Protein AF-A0A0G4KG49-F1 (afdb_monomer_lite)

Structure (mmCIF, N/CA/C/O backbone):
data_AF-A0A0G4KG49-F1
#
_entry.id   AF-A0A0G4KG49-F1
#
loop_
_atom_site.group_PDB
_atom_site.id
_atom_site.type_symbol
_atom_site.label_atom_id
_atom_site.label_alt_id
_atom_site.label_comp_id
_atom_site.label_asym_id
_atom_site.label_entity_id
_atom_site.label_seq_id
_atom_site.pdbx_PDB_ins_code
_atom_site.Cartn_x
_atom_site.Cartn_y
_atom_site.Cartn_z
_atom_site.occupancy
_atom_site.B_iso_or_equiv
_atom_site.auth_seq_id
_atom_site.auth_comp_id
_atom_site.auth_asym_id
_atom_site.auth_atom_id
_atom_site.pdbx_PDB_model_num
ATOM 1 N N . MET A 1 1 ? 17.991 0.427 -8.158 1.00 51.91 1 MET A N 1
ATOM 2 C CA . MET A 1 1 ? 16.730 -0.086 -7.585 1.00 51.91 1 MET A CA 1
ATOM 3 C C . MET A 1 1 ? 16.757 -1.588 -7.787 1.00 51.91 1 MET A C 1
ATOM 5 O O . MET A 1 1 ? 16.890 -2.000 -8.933 1.00 51.91 1 MET A O 1
ATOM 9 N N . SER A 1 2 ? 16.766 -2.390 -6.720 1.00 55.97 2 SER A N 1
ATOM 10 C CA . SER A 1 2 ? 16.661 -3.847 -6.877 1.00 55.97 2 SER A CA 1
ATOM 11 C C . SER A 1 2 ? 15.312 -4.178 -7.501 1.00 55.97 2 SER A C 1
ATOM 13 O O . SER A 1 2 ? 14.299 -3.612 -7.095 1.00 55.97 2 SER A O 1
ATOM 15 N N . ALA A 1 3 ? 15.307 -5.053 -8.503 1.00 69.75 3 ALA A N 1
ATOM 16 C CA . ALA A 1 3 ? 14.070 -5.591 -9.050 1.00 69.75 3 ALA A CA 1
ATOM 17 C C . ALA A 1 3 ? 13.301 -6.322 -7.938 1.00 69.75 3 ALA A C 1
ATOM 19 O O . ALA A 1 3 ? 13.914 -6.975 -7.091 1.00 69.75 3 ALA A O 1
ATOM 20 N N . ILE A 1 4 ? 11.975 -6.190 -7.930 1.00 78.81 4 ILE A N 1
ATOM 21 C CA . ILE A 1 4 ? 11.122 -6.904 -6.980 1.00 78.81 4 ILE A CA 1
ATOM 22 C C . ILE A 1 4 ? 11.223 -8.403 -7.283 1.00 78.81 4 ILE A C 1
ATOM 24 O O . ILE A 1 4 ? 10.956 -8.834 -8.405 1.00 78.81 4 ILE A O 1
ATOM 28 N N . THR A 1 5 ? 11.619 -9.196 -6.288 1.00 87.88 5 THR A N 1
ATOM 29 C CA . THR A 1 5 ? 11.714 -10.654 -6.412 1.00 87.88 5 THR A CA 1
ATOM 30 C C . THR A 1 5 ? 10.385 -11.278 -6.011 1.00 87.88 5 THR A C 1
ATOM 32 O O . THR A 1 5 ? 10.084 -11.384 -4.825 1.00 87.88 5 THR A O 1
ATOM 35 N N . ILE A 1 6 ? 9.600 -11.704 -6.999 1.00 90.31 6 ILE A N 1
ATOM 36 C CA . ILE A 1 6 ? 8.355 -12.444 -6.771 1.00 90.31 6 ILE A CA 1
ATOM 37 C C . ILE A 1 6 ? 8.699 -13.936 -6.611 1.00 90.31 6 ILE A C 1
ATOM 39 O O . ILE A 1 6 ? 9.395 -14.483 -7.474 1.00 90.31 6 ILE A O 1
ATOM 43 N N . PRO A 1 7 ? 8.261 -14.611 -5.532 1.00 90.56 7 PRO A N 1
ATOM 44 C CA . PRO A 1 7 ? 8.531 -16.033 -5.338 1.00 90.56 7 PRO A CA 1
ATOM 45 C C . PRO A 1 7 ? 7.877 -16.893 -6.4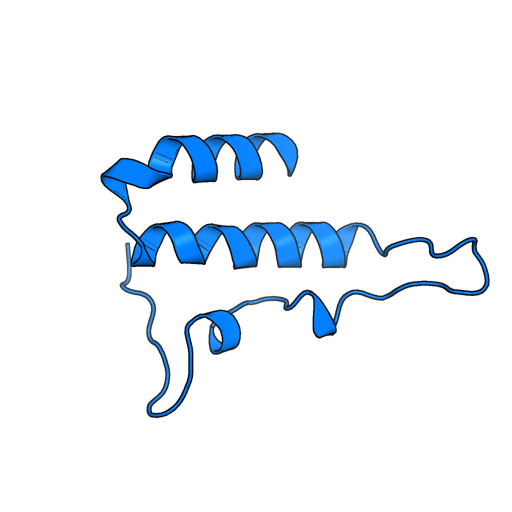39 1.00 90.56 7 PRO A C 1
ATOM 47 O O . PRO A 1 7 ? 6.825 -16.522 -6.966 1.00 90.56 7 PRO A O 1
ATOM 50 N N . PRO A 1 8 ? 8.452 -18.060 -6.796 1.00 93.81 8 PRO A N 1
ATOM 51 C CA . PRO A 1 8 ? 7.845 -18.964 -7.772 1.00 93.81 8 PRO A CA 1
ATOM 52 C C . PRO A 1 8 ? 6.415 -19.357 -7.376 1.00 93.81 8 PRO A C 1
ATOM 54 O O . PRO A 1 8 ? 6.190 -19.845 -6.272 1.00 93.81 8 PRO A O 1
ATOM 57 N N . GLY A 1 9 ? 5.454 -19.152 -8.281 1.00 94.12 9 GLY A N 1
ATOM 58 C CA . GLY A 1 9 ? 4.032 -19.427 -8.034 1.00 94.12 9 GLY A CA 1
ATOM 59 C C . GLY A 1 9 ? 3.303 -18.372 -7.193 1.00 94.12 9 GLY A C 1
ATOM 60 O O . GLY A 1 9 ? 2.101 -18.512 -6.984 1.00 94.12 9 GLY A O 1
ATOM 61 N N . GLY A 1 10 ? 4.004 -17.332 -6.739 1.00 93.12 10 GLY A N 1
ATOM 62 C CA . GLY A 1 10 ? 3.418 -16.190 -6.050 1.00 93.12 10 GLY A CA 1
ATOM 63 C C . GLY A 1 10 ? 3.054 -15.041 -6.986 1.00 93.12 10 GLY A C 1
ATOM 64 O O . GLY A 1 10 ? 3.177 -15.101 -8.212 1.00 93.12 10 GLY A O 1
ATOM 65 N N . THR A 1 11 ? 2.617 -13.960 -6.366 1.00 93.56 11 THR A N 1
ATOM 66 C CA . THR A 1 11 ? 2.152 -12.721 -6.972 1.00 93.56 11 THR A CA 1
ATOM 67 C C . THR A 1 11 ? 2.892 -11.532 -6.364 1.00 93.56 11 THR A C 1
ATOM 69 O O . THR A 1 11 ? 3.580 -11.645 -5.352 1.00 93.56 11 THR A O 1
ATOM 72 N N . ILE A 1 12 ? 2.741 -10.355 -6.968 1.00 92.44 12 ILE A N 1
ATOM 73 C CA . ILE A 1 12 ? 3.355 -9.127 -6.450 1.00 92.44 12 ILE A CA 1
ATOM 74 C C . ILE A 1 12 ? 2.907 -8.785 -5.019 1.00 92.44 12 ILE A C 1
ATOM 76 O O . ILE A 1 12 ? 3.670 -8.195 -4.264 1.00 92.44 12 ILE A O 1
ATOM 80 N N . VAL A 1 13 ? 1.694 -9.177 -4.613 1.00 94.06 13 VAL A N 1
ATOM 81 C CA . VAL A 1 13 ? 1.202 -8.882 -3.258 1.00 94.06 13 VAL A CA 1
ATOM 82 C C . VAL A 1 13 ? 1.906 -9.717 -2.189 1.00 94.06 13 VAL A C 1
ATOM 84 O O . VAL A 1 13 ? 1.992 -9.281 -1.046 1.00 94.06 13 VAL A O 1
ATOM 87 N N . ASP A 1 14 ? 2.503 -10.853 -2.562 1.00 94.12 14 A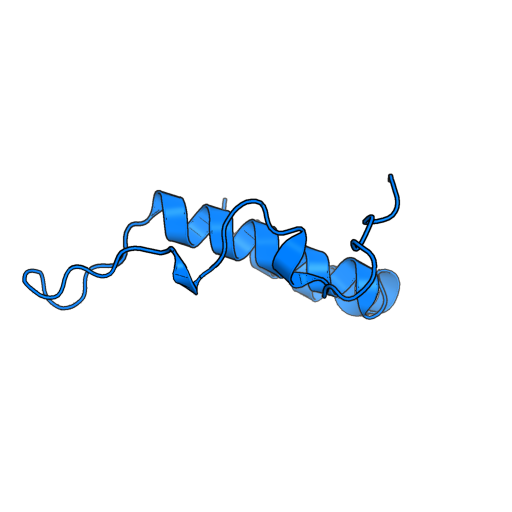SP A N 1
ATOM 88 C CA . ASP A 1 14 ? 3.291 -11.688 -1.646 1.00 94.12 14 ASP A CA 1
ATOM 89 C C . ASP A 1 14 ? 4.637 -11.041 -1.277 1.00 94.12 14 ASP A C 1
ATOM 91 O O . ASP A 1 14 ? 5.325 -11.503 -0.369 1.00 94.12 14 ASP A O 1
ATOM 95 N N . THR A 1 15 ? 5.028 -9.962 -1.966 1.00 93.50 15 THR A N 1
ATOM 96 C CA . THR A 1 15 ? 6.236 -9.187 -1.648 1.00 93.50 15 THR A CA 1
ATOM 97 C C . THR A 1 15 ? 5.942 -7.958 -0.785 1.00 93.50 15 THR A C 1
ATOM 99 O O . THR A 1 15 ? 6.855 -7.180 -0.504 1.00 93.50 15 THR A O 1
ATOM 102 N N . PHE A 1 16 ? 4.681 -7.719 -0.412 1.00 95.19 16 PHE A N 1
ATOM 103 C CA . PHE A 1 16 ? 4.299 -6.550 0.378 1.00 95.19 16 PHE A CA 1
ATOM 104 C C . PHE A 1 16 ? 4.826 -6.660 1.808 1.00 95.19 16 PHE A C 1
ATOM 106 O O . PHE A 1 16 ? 4.762 -7.716 2.431 1.00 95.19 16 PHE A O 1
ATOM 113 N N . LYS A 1 17 ? 5.300 -5.538 2.362 1.00 94.38 17 LYS A N 1
ATOM 114 C CA . LYS A 1 17 ? 5.672 -5.464 3.782 1.00 94.38 17 LYS A CA 1
ATOM 115 C C . LYS A 1 17 ? 4.434 -5.604 4.678 1.00 94.38 17 LYS A C 1
ATOM 117 O O . LYS A 1 17 ? 4.506 -6.216 5.740 1.00 94.38 17 LYS A O 1
ATOM 122 N N . LYS A 1 18 ? 3.311 -5.027 4.243 1.00 97.12 18 LYS A N 1
ATOM 123 C CA . LYS A 1 18 ? 2.002 -5.109 4.894 1.00 97.12 18 LYS A CA 1
ATOM 124 C C . LYS A 1 18 ? 0.918 -5.242 3.827 1.00 97.12 18 LYS A C 1
ATOM 126 O O . LYS A 1 18 ? 0.923 -4.492 2.851 1.00 97.12 18 LYS A O 1
ATOM 131 N N . SER A 1 19 ? -0.008 -6.177 4.015 1.00 97.25 19 SER A N 1
ATOM 132 C CA . SER A 1 19 ? -1.179 -6.329 3.153 1.00 97.25 19 SER A CA 1
ATOM 133 C C . SER A 1 19 ? -2.406 -5.676 3.785 1.00 97.25 19 SER A C 1
ATOM 135 O O . SER A 1 19 ? -2.565 -5.685 5.004 1.00 97.25 19 SER A O 1
ATOM 137 N N . PHE A 1 20 ? -3.312 -5.151 2.956 1.00 97.94 20 PHE A N 1
ATOM 138 C CA . PHE A 1 20 ? -4.601 -4.630 3.423 1.00 97.94 20 PHE A CA 1
ATOM 139 C C . PHE A 1 20 ? -5.475 -5.698 4.089 1.00 97.94 20 PHE A C 1
ATOM 141 O O . PHE A 1 20 ? -6.335 -5.350 4.890 1.00 97.94 20 PHE A O 1
ATOM 148 N N . VAL A 1 21 ? -5.240 -6.987 3.808 1.00 97.94 21 VAL A N 1
ATOM 149 C CA . VAL A 1 21 ? -5.934 -8.089 4.502 1.00 97.94 21 VAL A CA 1
ATOM 150 C C . VAL A 1 21 ? -5.566 -8.169 5.987 1.00 97.94 21 VAL A C 1
ATOM 152 O O . VAL A 1 21 ? -6.340 -8.709 6.770 1.00 97.94 21 VAL A O 1
ATOM 155 N N . ASP A 1 22 ? -4.418 -7.600 6.367 1.00 97.69 22 ASP A N 1
ATOM 156 C CA . ASP A 1 22 ? -3.892 -7.595 7.733 1.00 97.69 22 ASP A CA 1
ATOM 157 C C . ASP A 1 22 ? -4.098 -6.245 8.437 1.00 97.69 22 ASP A C 1
ATOM 159 O O . ASP A 1 22 ? -3.565 -6.040 9.529 1.00 97.69 22 ASP A O 1
ATOM 163 N N . VAL A 1 23 ? -4.811 -5.296 7.817 1.00 98.00 23 VAL A N 1
ATOM 164 C CA . VAL A 1 23 ? -5.094 -3.988 8.422 1.00 98.00 23 VAL A CA 1
ATOM 165 C C . VAL A 1 23 ? -6.278 -4.137 9.382 1.00 98.00 23 VAL A C 1
ATOM 167 O O . VAL A 1 23 ? -7.378 -4.470 8.933 1.00 98.00 23 VAL A O 1
ATOM 170 N N . PRO A 1 24 ? -6.092 -3.889 10.692 1.00 98.12 24 PRO A N 1
ATOM 171 C CA . PRO A 1 24 ? -7.171 -4.012 11.659 1.00 98.12 24 PRO A CA 1
ATOM 172 C C . PRO A 1 24 ? -8.310 -3.030 11.383 1.00 98.12 24 PRO A C 1
ATOM 174 O O . PRO A 1 24 ? -8.083 -1.840 11.140 1.00 98.12 24 PRO A O 1
ATOM 177 N N . VAL A 1 25 ? -9.534 -3.543 11.491 1.00 98.06 25 VAL A N 1
ATOM 178 C CA . VAL A 1 25 ? -10.770 -2.761 11.497 1.00 98.06 25 VAL A CA 1
ATOM 179 C C . VAL A 1 25 ? -11.469 -3.016 12.825 1.00 98.06 25 VAL A C 1
ATOM 181 O O . VAL A 1 25 ? -11.837 -4.150 13.133 1.00 98.06 25 VAL A O 1
ATOM 184 N N . ASP A 1 26 ? -11.632 -1.963 13.615 1.00 96.75 26 ASP A N 1
ATOM 185 C CA . ASP A 1 26 ? -12.315 -2.012 14.900 1.00 96.75 26 ASP A CA 1
ATOM 186 C C . ASP A 1 26 ? -13.827 -1.840 14.697 1.00 96.75 26 ASP A C 1
ATOM 188 O O . ASP A 1 26 ? -14.332 -0.730 14.502 1.00 96.75 26 ASP A O 1
ATOM 192 N N . ALA A 1 27 ? -14.549 -2.960 14.737 1.00 95.75 27 ALA A N 1
ATOM 193 C CA . ALA A 1 27 ? -16.000 -2.994 14.589 1.00 95.75 27 ALA A CA 1
ATOM 194 C C . ALA A 1 27 ? -16.746 -2.312 15.753 1.00 95.75 27 ALA A C 1
ATOM 196 O O . ALA A 1 27 ? -17.862 -1.828 15.553 1.00 95.75 27 ALA A O 1
ATOM 197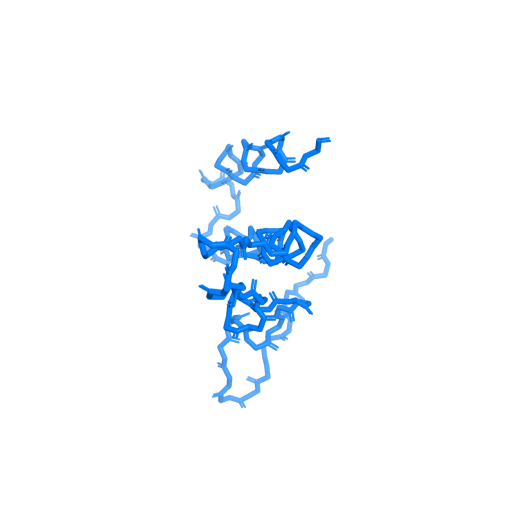 N N . ASP A 1 28 ? -16.135 -2.233 16.937 1.00 97.00 28 ASP A N 1
ATOM 198 C CA . ASP A 1 28 ? -16.739 -1.633 18.129 1.00 97.00 28 ASP A CA 1
ATOM 199 C C . ASP A 1 28 ? -16.611 -0.100 18.111 1.00 97.00 28 ASP A C 1
ATOM 201 O O . ASP A 1 28 ? -17.445 0.612 18.677 1.00 97.00 28 ASP A O 1
ATOM 205 N N . THR A 1 29 ? -15.623 0.421 17.377 1.00 95.50 29 THR A N 1
ATOM 206 C CA . THR A 1 29 ? -15.379 1.860 17.202 1.00 95.50 29 THR A CA 1
ATOM 207 C C . THR A 1 29 ? -15.720 2.325 15.784 1.00 95.50 29 THR A C 1
ATOM 209 O O . THR A 1 29 ? -14.898 2.916 15.090 1.00 95.50 29 THR A O 1
ATOM 212 N N . ASN A 1 30 ? -16.955 2.083 15.328 1.00 96.56 30 ASN A N 1
ATOM 213 C CA . ASN A 1 30 ? -17.458 2.572 14.031 1.00 96.56 30 ASN A CA 1
ATOM 214 C C . ASN A 1 30 ? -16.539 2.222 12.836 1.00 96.56 30 ASN A C 1
ATOM 216 O O . ASN A 1 30 ? -16.312 3.049 11.951 1.00 96.56 30 ASN A O 1
ATOM 220 N N . ASN A 1 31 ? -16.002 0.999 12.815 1.00 96.31 31 ASN A N 1
ATOM 221 C CA . ASN A 1 31 ? -15.039 0.538 11.810 1.00 96.31 31 ASN A CA 1
ATOM 222 C C . ASN A 1 31 ? -13.775 1.409 11.747 1.00 96.31 31 ASN A C 1
ATOM 224 O O . ASN A 1 31 ? -13.279 1.707 10.657 1.00 96.31 31 ASN A O 1
ATOM 228 N N . ALA A 1 32 ? -13.259 1.844 12.901 1.00 97.75 32 ALA A N 1
ATOM 229 C CA . ALA A 1 32 ? -12.003 2.580 12.951 1.00 97.75 32 ALA A CA 1
ATOM 230 C C . ALA A 1 32 ? -10.875 1.731 12.347 1.00 97.75 32 ALA A C 1
ATOM 232 O O . ALA A 1 32 ? -10.738 0.545 12.640 1.00 97.75 32 ALA A O 1
ATOM 233 N N . ILE A 1 33 ? -10.072 2.349 11.485 1.00 98.38 33 ILE A N 1
ATOM 234 C CA . ILE A 1 33 ? -8.971 1.696 10.775 1.00 98.38 33 ILE A CA 1
ATOM 235 C C . ILE A 1 33 ? -7.670 2.039 11.494 1.00 98.38 33 ILE A C 1
ATOM 237 O O . ILE A 1 33 ? -7.414 3.212 11.778 1.00 98.38 33 ILE A O 1
ATOM 241 N N . ALA A 1 34 ? -6.833 1.039 11.768 1.00 98.19 34 ALA A N 1
ATOM 242 C CA . ALA A 1 34 ? -5.539 1.283 12.393 1.00 98.19 34 ALA A CA 1
ATOM 243 C C . ALA A 1 34 ? -4.612 2.067 11.443 1.00 98.19 34 ALA A C 1
ATOM 245 O O . ALA A 1 34 ? -4.212 1.580 10.383 1.00 98.19 34 ALA A O 1
ATOM 246 N N . THR A 1 35 ? -4.296 3.311 11.817 1.00 97.81 35 THR A N 1
ATOM 247 C CA . THR A 1 35 ? -3.604 4.273 10.946 1.00 97.81 35 THR A CA 1
ATOM 248 C C . THR A 1 35 ? -2.238 3.778 10.482 1.00 97.81 35 THR A C 1
ATOM 250 O O . THR A 1 35 ? -1.919 3.897 9.303 1.00 97.81 35 THR A O 1
ATOM 253 N N . ALA A 1 36 ? -1.421 3.225 11.381 1.00 97.62 36 ALA A N 1
ATOM 254 C CA . ALA A 1 36 ? -0.053 2.832 11.047 1.00 97.62 36 ALA A CA 1
ATOM 255 C C . ALA A 1 36 ? -0.032 1.694 10.014 1.00 97.62 36 ALA A C 1
ATOM 257 O O . ALA A 1 36 ? 0.643 1.786 8.991 1.00 97.62 36 ALA A O 1
ATOM 258 N N . GLU A 1 37 ? -0.829 0.655 10.245 1.00 98.00 37 GLU A N 1
ATOM 259 C CA . GLU A 1 37 ? -0.956 -0.500 9.364 1.00 98.00 37 GLU A CA 1
ATOM 260 C C . GLU A 1 37 ? -1.556 -0.110 8.013 1.00 98.00 37 GLU A C 1
ATOM 262 O O . GLU A 1 37 ? -1.103 -0.603 6.980 1.00 98.00 37 GLU A O 1
ATOM 267 N N . PHE A 1 38 ? -2.533 0.801 8.000 1.00 98.31 38 PHE A N 1
ATOM 268 C CA . PHE A 1 38 ? -3.121 1.313 6.765 1.00 98.31 38 PHE A CA 1
ATOM 269 C C . PHE A 1 38 ? -2.104 2.084 5.914 1.00 98.31 38 PHE A C 1
ATOM 271 O O . PHE A 1 38 ? -2.027 1.873 4.699 1.00 98.31 38 PHE A O 1
ATOM 278 N N . LEU A 1 39 ? -1.299 2.953 6.534 1.00 98.12 39 LEU A N 1
ATOM 279 C CA . LEU A 1 39 ? -0.265 3.708 5.825 1.00 98.12 39 LEU A CA 1
ATOM 280 C C . LEU A 1 39 ? 0.841 2.776 5.301 1.00 98.12 39 LEU A C 1
ATOM 282 O O . LEU A 1 39 ? 1.190 2.867 4.126 1.00 98.12 39 LEU A O 1
ATOM 286 N N . GLU A 1 40 ? 1.306 1.802 6.093 1.00 97.50 40 GLU A N 1
ATOM 287 C CA . GLU A 1 40 ? 2.285 0.800 5.628 1.00 97.50 40 GLU A CA 1
ATOM 288 C C . GLU A 1 40 ? 1.749 -0.083 4.484 1.00 97.50 40 GLU A C 1
ATOM 290 O O . GLU A 1 40 ? 2.488 -0.426 3.550 1.00 97.50 40 GLU A O 1
ATOM 295 N N . ALA A 1 41 ? 0.466 -0.460 4.535 1.00 98.19 41 ALA A N 1
ATOM 296 C CA . ALA A 1 41 ? -0.183 -1.202 3.455 1.00 98.19 41 ALA A CA 1
ATOM 297 C C . ALA A 1 41 ? -0.304 -0.346 2.184 1.00 98.19 41 ALA A C 1
ATOM 299 O O . ALA A 1 41 ? -0.071 -0.839 1.077 1.00 98.19 41 ALA A O 1
ATOM 300 N N . THR A 1 42 ? -0.591 0.950 2.337 1.00 97.81 42 THR A N 1
ATOM 301 C CA . THR A 1 42 ? -0.641 1.910 1.226 1.00 97.81 42 THR A CA 1
ATOM 302 C C . THR A 1 42 ? 0.729 2.070 0.572 1.00 97.81 42 THR A C 1
ATOM 304 O O . THR A 1 42 ? 0.824 1.987 -0.653 1.00 97.81 42 THR A O 1
ATOM 307 N N . GLU A 1 43 ? 1.803 2.214 1.355 1.00 96.25 43 GLU A N 1
ATOM 308 C CA . GLU A 1 43 ? 3.177 2.249 0.832 1.00 96.25 43 GLU A CA 1
ATOM 309 C C . GLU A 1 43 ? 3.516 0.969 0.060 1.00 96.25 43 GLU A C 1
ATOM 311 O O . GLU A 1 43 ? 4.025 1.043 -1.062 1.00 96.25 43 GLU A O 1
ATOM 316 N N . SER A 1 44 ? 3.170 -0.198 0.617 1.00 96.38 44 SER A N 1
ATOM 317 C CA . SER A 1 44 ? 3.383 -1.498 -0.033 1.00 96.38 44 SER A CA 1
ATOM 318 C C . SER A 1 44 ? 2.643 -1.586 -1.372 1.00 96.38 44 SER A C 1
ATOM 320 O O . SER A 1 44 ? 3.238 -1.970 -2.380 1.00 96.38 44 SER A O 1
ATOM 322 N N . LEU A 1 45 ? 1.385 -1.136 -1.425 1.00 96.19 45 LEU A N 1
ATOM 323 C CA . LEU A 1 45 ? 0.581 -1.104 -2.649 1.00 96.19 45 LEU A CA 1
ATOM 324 C C . LEU A 1 45 ? 1.226 -0.269 -3.761 1.00 96.19 45 LEU A C 1
ATOM 326 O O . LEU A 1 45 ? 1.166 -0.656 -4.930 1.00 96.19 45 LEU A O 1
ATOM 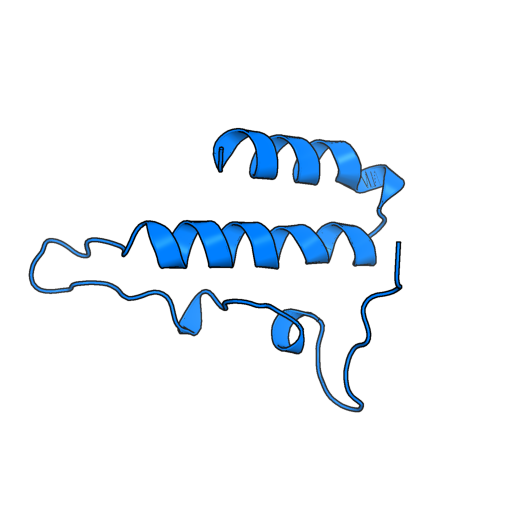330 N N . THR A 1 46 ? 1.893 0.839 -3.420 1.00 95.00 46 THR A N 1
ATOM 331 C CA . THR A 1 46 ? 2.523 1.707 -4.430 1.00 95.00 46 THR A CA 1
ATOM 332 C C . THR A 1 46 ? 3.621 1.005 -5.242 1.00 95.00 46 THR A C 1
ATOM 334 O O . THR A 1 46 ? 3.966 1.459 -6.336 1.00 95.00 46 THR A O 1
ATOM 337 N N . THR A 1 47 ? 4.146 -0.126 -4.758 1.00 93.06 47 THR A N 1
ATOM 338 C CA . THR A 1 47 ? 5.152 -0.934 -5.468 1.00 93.06 47 THR A CA 1
ATOM 339 C C . THR A 1 47 ? 4.593 -1.641 -6.707 1.00 93.06 47 THR A C 1
ATOM 341 O O . THR A 1 47 ? 5.351 -1.942 -7.628 1.00 93.06 47 THR A O 1
ATOM 344 N N . ILE A 1 48 ? 3.268 -1.821 -6.815 1.00 93.31 48 ILE A N 1
ATOM 345 C CA . ILE A 1 48 ? 2.634 -2.370 -8.028 1.00 93.31 48 ILE A CA 1
ATOM 346 C C . ILE A 1 48 ? 2.933 -1.494 -9.252 1.00 93.31 48 ILE A C 1
ATOM 348 O O . ILE A 1 48 ? 3.135 -2.010 -10.354 1.00 93.31 48 ILE A O 1
ATOM 352 N N . PHE A 1 49 ? 3.024 -0.174 -9.074 1.00 91.88 49 PHE A N 1
ATOM 353 C CA . PHE A 1 49 ? 3.309 0.754 -10.171 1.00 91.88 49 PHE A CA 1
ATOM 354 C C . PHE A 1 49 ? 4.708 0.571 -10.771 1.00 91.88 49 PHE A C 1
ATOM 356 O O . PHE A 1 49 ? 4.917 0.893 -11.942 1.00 91.88 49 PHE A O 1
ATOM 363 N N . ASP A 1 50 ? 5.647 -0.006 -10.016 1.00 87.12 50 ASP A N 1
ATOM 364 C CA . ASP A 1 50 ? 6.973 -0.349 -10.535 1.00 87.12 50 ASP A CA 1
ATOM 365 C C . ASP A 1 50 ? 6.904 -1.521 -11.528 1.00 87.12 50 ASP A C 1
ATOM 367 O O . ASP A 1 50 ? 7.696 -1.569 -12.470 1.00 87.12 50 ASP A O 1
ATOM 371 N N . VAL A 1 51 ? 5.926 -2.420 -11.359 1.00 87.69 51 VAL A N 1
ATOM 372 C CA . VAL A 1 51 ? 5.675 -3.572 -12.243 1.00 87.69 51 VAL A CA 1
ATOM 373 C C . VAL A 1 51 ? 4.836 -3.180 -13.461 1.00 87.69 51 VAL A C 1
ATOM 375 O O . VAL A 1 51 ? 5.112 -3.639 -14.566 1.00 87.69 51 VAL A O 1
ATOM 378 N N . LEU A 1 52 ? 3.828 -2.317 -13.284 1.00 84.19 52 LEU A N 1
ATOM 379 C CA . LEU A 1 52 ? 2.896 -1.928 -14.356 1.00 84.19 52 LEU A CA 1
ATOM 380 C C . LEU A 1 52 ? 3.506 -0.999 -15.418 1.00 84.19 52 LEU A C 1
ATOM 382 O O . LEU A 1 52 ? 2.945 -0.855 -16.502 1.00 84.19 52 LEU A O 1
ATOM 386 N N . GLY A 1 53 ? 4.643 -0.368 -15.127 1.00 77.62 53 GLY A N 1
ATOM 387 C CA . GLY A 1 53 ? 5.323 0.536 -16.052 1.00 77.62 53 GLY A CA 1
ATOM 388 C C . GLY A 1 53 ? 5.799 1.781 -15.328 1.00 77.62 53 GLY A C 1
ATOM 389 O O . GLY A 1 53 ? 5.153 2.828 -15.392 1.00 77.62 53 GLY A O 1
ATOM 390 N N . SER A 1 54 ? 6.945 1.659 -14.657 1.00 68.94 54 SER A N 1
ATOM 391 C CA . SER A 1 54 ? 7.467 2.659 -13.718 1.00 68.94 54 SER A CA 1
ATOM 392 C C . SER A 1 54 ? 7.482 4.092 -14.265 1.00 68.94 54 SER A C 1
ATOM 394 O O . SER A 1 54 ? 7.152 5.017 -13.532 1.00 68.94 54 SER A O 1
ATOM 396 N N . VAL A 1 55 ? 7.776 4.301 -15.555 1.00 80.38 55 VAL A N 1
ATOM 397 C CA . VAL A 1 55 ? 7.781 5.641 -16.179 1.00 80.38 55 VAL A CA 1
ATOM 398 C C . VAL A 1 55 ? 6.368 6.212 -16.343 1.00 80.38 55 VAL A C 1
ATOM 400 O O . VAL A 1 55 ? 6.150 7.387 -16.062 1.00 80.38 55 VAL A O 1
ATOM 403 N N . ALA A 1 56 ? 5.400 5.393 -16.761 1.00 88.06 56 ALA A N 1
ATOM 404 C CA . ALA A 1 56 ? 4.024 5.836 -16.988 1.00 88.06 56 ALA A CA 1
ATOM 405 C C . ALA A 1 56 ? 3.269 6.089 -15.672 1.00 88.06 56 ALA A C 1
ATOM 407 O O . ALA A 1 56 ? 2.452 7.003 -15.593 1.00 88.06 56 ALA A O 1
ATOM 408 N N . PHE A 1 57 ? 3.571 5.310 -14.630 1.00 91.44 57 PHE A N 1
ATOM 409 C CA . PHE A 1 57 ? 2.866 5.368 -13.346 1.00 91.44 57 PHE A CA 1
ATOM 410 C C . PHE A 1 57 ? 3.624 6.109 -12.235 1.00 91.44 57 PHE A C 1
ATOM 412 O O . PHE A 1 57 ? 3.109 6.231 -11.124 1.00 91.44 57 PHE A O 1
ATOM 419 N N . SER A 1 58 ? 4.800 6.677 -12.527 1.00 91.19 58 SER A N 1
ATOM 420 C CA . SER A 1 58 ? 5.540 7.533 -11.584 1.00 91.19 58 SER A CA 1
ATOM 421 C C . SER A 1 58 ? 4.696 8.676 -10.989 1.00 91.19 58 SER A C 1
ATOM 423 O O . SER A 1 58 ? 4.795 8.884 -9.778 1.00 91.19 58 SER A O 1
ATOM 425 N N . PRO A 1 59 ? 3.837 9.392 -11.753 1.00 94.44 59 PRO A N 1
ATOM 426 C CA . PRO A 1 59 ? 3.002 10.450 -11.179 1.00 94.44 59 PRO A CA 1
ATOM 427 C C . PRO A 1 59 ? 2.006 9.930 -10.136 1.00 94.44 59 PRO A C 1
ATOM 429 O O . PRO A 1 59 ? 1.885 10.517 -9.068 1.00 94.44 59 PRO A O 1
ATOM 432 N N . VAL A 1 60 ? 1.352 8.794 -10.407 1.00 94.94 60 VAL A N 1
ATOM 433 C CA . VAL A 1 60 ? 0.381 8.170 -9.488 1.00 94.94 60 VAL A CA 1
ATOM 434 C C . VAL A 1 60 ? 1.078 7.693 -8.217 1.00 94.94 60 VAL A C 1
ATOM 436 O O . VAL A 1 60 ? 0.629 7.974 -7.109 1.00 94.94 60 VAL A O 1
ATOM 439 N N . LYS A 1 61 ? 2.225 7.024 -8.375 1.00 94.38 61 LYS A N 1
ATOM 440 C CA . LYS A 1 61 ? 3.052 6.584 -7.250 1.00 94.38 61 LYS A CA 1
ATOM 441 C C . LYS A 1 61 ? 3.474 7.762 -6.365 1.00 94.38 61 LYS A C 1
ATOM 443 O O . LYS A 1 61 ? 3.388 7.666 -5.144 1.00 94.38 61 LYS A O 1
ATOM 448 N N . SER A 1 62 ? 3.927 8.861 -6.970 1.00 94.62 62 SER A N 1
ATOM 449 C CA . SER A 1 62 ? 4.365 10.054 -6.239 1.00 94.62 62 SER A CA 1
ATOM 450 C C . SER A 1 62 ? 3.218 10.755 -5.519 1.00 94.62 62 SER A C 1
ATOM 452 O O . SER A 1 62 ? 3.429 11.231 -4.408 1.00 94.62 62 SER A O 1
ATOM 454 N N . ASP A 1 63 ? 2.037 10.830 -6.132 1.00 97.50 63 ASP A N 1
ATOM 455 C CA . ASP A 1 63 ? 0.849 11.420 -5.513 1.00 97.50 63 ASP A CA 1
ATOM 456 C C . ASP A 1 63 ? 0.424 10.626 -4.269 1.00 97.50 63 ASP A C 1
ATOM 458 O O . ASP A 1 63 ? 0.310 11.183 -3.177 1.00 97.50 63 ASP A O 1
ATOM 462 N N . MET A 1 64 ? 0.318 9.298 -4.388 1.00 97.50 64 MET A N 1
ATOM 463 C CA . MET A 1 64 ? -0.027 8.437 -3.253 1.00 97.50 64 MET A CA 1
ATOM 464 C C . MET A 1 64 ? 1.002 8.521 -2.120 1.00 97.50 64 MET A C 1
ATOM 466 O O . MET A 1 64 ? 0.621 8.704 -0.968 1.00 97.50 64 MET A 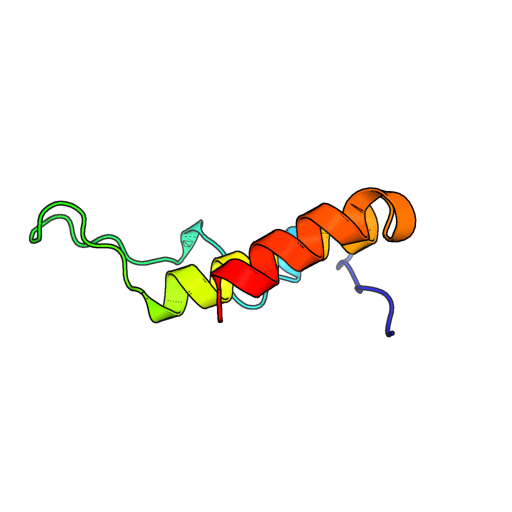O 1
ATOM 470 N N . LEU A 1 65 ? 2.302 8.441 -2.429 1.00 95.9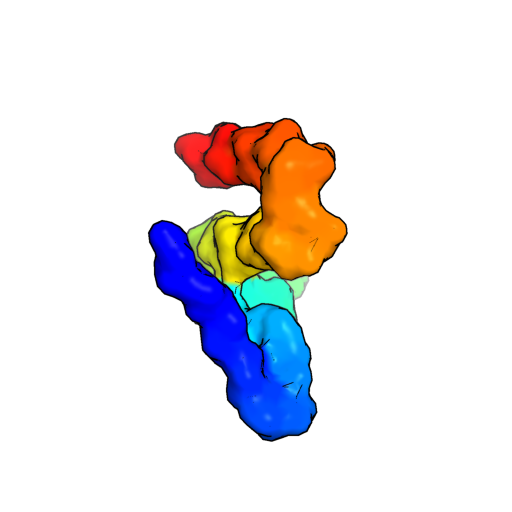4 65 LEU A N 1
ATOM 471 C CA . LEU A 1 65 ? 3.360 8.591 -1.419 1.00 95.94 65 LEU A CA 1
ATOM 472 C C . LEU A 1 65 ? 3.407 10.004 -0.817 1.00 95.94 65 LEU A C 1
ATOM 474 O O . LEU A 1 65 ? 3.867 10.168 0.311 1.00 95.94 65 LEU A O 1
ATOM 478 N N . GLY A 1 66 ? 2.961 11.018 -1.561 1.00 97.44 66 GLY A N 1
ATOM 479 C CA . GLY A 1 66 ? 2.803 12.382 -1.067 1.00 97.44 66 GLY A CA 1
ATOM 480 C C . GLY A 1 66 ? 1.692 12.498 -0.026 1.00 97.44 66 GLY A C 1
ATOM 481 O O . GLY A 1 66 ? 1.902 13.150 0.987 1.00 97.44 66 GLY A O 1
ATOM 482 N N . ASN A 1 67 ? 0.560 11.820 -0.238 1.00 96.94 67 ASN A N 1
ATOM 483 C CA . ASN A 1 67 ? -0.580 11.815 0.690 1.00 96.94 67 ASN A CA 1
ATOM 484 C C . ASN A 1 67 ? -0.364 10.942 1.942 1.00 96.94 67 ASN A C 1
ATOM 486 O O . ASN A 1 67 ? -1.076 11.105 2.928 1.00 96.94 67 ASN A O 1
ATOM 490 N N . VAL A 1 68 ? 0.580 9.996 1.898 1.00 95.31 68 VAL A N 1
ATOM 491 C CA . VAL A 1 68 ? 0.939 9.140 3.045 1.00 95.31 68 VAL A CA 1
ATOM 492 C C . VAL A 1 68 ? 1.817 9.871 4.077 1.00 95.31 68 VAL A C 1
ATOM 494 O O . VAL A 1 68 ? 1.783 9.509 5.252 1.00 95.31 68 VAL A O 1
ATOM 497 N N . LYS A 1 69 ? 2.608 10.865 3.650 1.00 84.38 69 LYS A N 1
ATOM 498 C CA . LYS A 1 69 ? 3.547 11.628 4.495 1.00 84.38 69 LYS A CA 1
ATOM 499 C C . LYS A 1 69 ? 2.877 12.753 5.272 1.00 84.38 69 LYS A C 1
ATOM 501 O O . LYS A 1 69 ? 3.358 13.007 6.398 1.00 84.38 69 LYS A O 1
#

Organism: Verticillium longisporum (NCBI:txid100787)

Sequence (69 aa):
MSAITIPPGGTIVDTFKKSFVDVPVDADTNNAIATAEFLEATESLTTIFDVLGSVAFSPVKSDMLGNVK

Secondary structure (DSSP, 8-state):
-PPP-PPTT--GGGG-SS-GGGS-EETTTTTEE-HHHHHHHHHHHTTHHHHHHHHHHHHHHHHHHHHH-

Radius of gyration: 13.89 Å; chains: 1; bounding box: 34×32×35 Å

Foldseek 3Di:
DDDQDAPVVGDLQVSQPAAPVPWDFDPVVVRDTDLVRVLSNLLRVLCVCVVVPVVVCVVVSVVSPVVSD

pLDDT: mean 92.22, std 9.08, range [51.91, 98.38]

InterPro domains:
  IPR014830 Glycolipid transfer protein domain [PF08718] (33-69)
  IPR036497 Glycolipid transfer protein superfamily [G3DSA:1.10.3520.10] (10-69)
  IPR036497 Glycolipid transfer protein superfamily [SSF110004] (29-69)